Protein AF-A0AAV7RMM7-F1 (afdb_monomer_lite)

Radius of gyration: 52.39 Å; chains: 1; bounding box: 106×49×120 Å

Organism: Pleurodeles waltl (NCBI:txid8319)

Structure (mmCIF, N/CA/C/O backbone):
data_AF-A0AAV7RMM7-F1
#
_entry.id   AF-A0AAV7RMM7-F1
#
loop_
_atom_site.group_PDB
_atom_site.id
_atom_site.type_symbol
_atom_site.label_atom_id
_atom_site.label_alt_id
_atom_site.label_comp_id
_atom_site.label_asym_id
_atom_site.label_entity_id
_atom_site.label_seq_id
_atom_site.pdbx_PDB_ins_code
_atom_site.Cartn_x
_atom_site.Cartn_y
_atom_site.Cartn_z
_atom_site.occupancy
_atom_site.B_iso_or_equiv
_atom_site.auth_seq_id
_atom_site.auth_comp_id
_atom_site.auth_asym_id
_atom_site.auth_atom_id
_atom_site.pdbx_PDB_model_num
ATOM 1 N N . MET A 1 1 ? -4.931 28.762 -15.228 1.00 42.22 1 MET A N 1
ATOM 2 C CA . MET A 1 1 ? -5.332 27.392 -14.828 1.00 42.22 1 MET A CA 1
ATOM 3 C C . MET A 1 1 ? -5.046 27.273 -13.334 1.00 42.22 1 MET A C 1
ATOM 5 O O . MET A 1 1 ? -3.896 27.420 -12.964 1.00 42.22 1 MET A O 1
ATOM 9 N N . ARG A 1 2 ? -6.045 27.478 -12.458 1.00 39.69 2 ARG A N 1
ATOM 10 C CA . ARG A 1 2 ? -6.758 26.432 -11.673 1.00 39.69 2 ARG A CA 1
ATOM 11 C C . ARG A 1 2 ? -5.799 25.330 -11.163 1.00 39.69 2 ARG A C 1
ATOM 13 O O . ARG A 1 2 ? -5.185 24.687 -11.995 1.00 39.69 2 ARG A O 1
ATOM 20 N N . GLY A 1 3 ? -5.653 25.044 -9.870 1.00 35.84 3 GLY A N 1
ATOM 21 C CA . GLY A 1 3 ? -6.418 25.498 -8.715 1.00 35.84 3 GLY A CA 1
ATOM 22 C C . GLY A 1 3 ? -5.772 25.111 -7.379 1.00 35.84 3 GLY A C 1
ATOM 23 O O . GLY A 1 3 ? -4.940 24.213 -7.293 1.00 35.84 3 GLY A O 1
ATOM 24 N N . SER A 1 4 ? -6.194 25.861 -6.365 1.00 46.25 4 SER A N 1
ATOM 25 C CA . SER A 1 4 ? -6.005 25.657 -4.931 1.00 46.25 4 SER A CA 1
ATOM 26 C C . SER A 1 4 ? -6.858 24.480 -4.441 1.00 46.25 4 SER A C 1
ATOM 28 O O . SER A 1 4 ? -8.018 24.373 -4.838 1.00 46.25 4 SER A O 1
ATOM 30 N N . LEU A 1 5 ? -6.311 23.632 -3.566 1.00 45.91 5 LEU A N 1
ATOM 31 C CA . LEU A 1 5 ? -7.057 22.625 -2.806 1.00 45.91 5 LEU A CA 1
ATOM 32 C C . LEU A 1 5 ? -6.640 22.712 -1.335 1.00 45.91 5 LEU A C 1
ATOM 34 O O . LEU A 1 5 ? -5.763 21.998 -0.857 1.00 45.91 5 LEU A O 1
ATOM 38 N N . ALA A 1 6 ? -7.288 23.629 -0.619 1.00 47.38 6 ALA A N 1
ATOM 39 C CA . ALA A 1 6 ? -7.386 23.577 0.830 1.00 47.38 6 ALA A CA 1
ATOM 40 C C . ALA A 1 6 ? -8.339 22.428 1.198 1.00 47.38 6 ALA A C 1
ATOM 42 O O . ALA A 1 6 ? -9.543 22.504 0.952 1.00 47.38 6 ALA A O 1
ATOM 43 N N . VAL A 1 7 ? -7.802 21.343 1.757 1.00 49.59 7 VAL A N 1
ATOM 44 C CA . VAL A 1 7 ? -8.599 20.219 2.266 1.00 49.59 7 VAL A CA 1
ATOM 45 C C . VAL A 1 7 ? -9.139 20.606 3.642 1.00 49.59 7 VAL A C 1
ATOM 47 O O . VAL A 1 7 ? -8.479 20.454 4.669 1.00 49.59 7 VAL A O 1
ATOM 50 N N . GLY A 1 8 ? -10.345 21.174 3.647 1.00 42.41 8 GLY A N 1
ATOM 51 C CA . GLY A 1 8 ? -11.130 21.411 4.851 1.00 42.41 8 GLY A CA 1
ATOM 52 C C . GLY A 1 8 ? -11.634 20.087 5.423 1.00 42.41 8 GLY A C 1
ATOM 53 O O . GLY A 1 8 ? -12.388 19.369 4.772 1.00 42.41 8 GLY A O 1
ATOM 54 N N . ARG A 1 9 ? -11.226 19.768 6.655 1.00 47.41 9 ARG A N 1
ATOM 55 C CA . ARG A 1 9 ? -11.824 18.693 7.453 1.00 47.41 9 ARG A CA 1
ATOM 56 C C . ARG A 1 9 ? -13.233 19.124 7.855 1.00 47.41 9 ARG A C 1
ATOM 58 O O . ARG A 1 9 ? -13.393 19.965 8.736 1.00 47.41 9 ARG A O 1
ATOM 65 N N . THR A 1 10 ? -14.242 18.581 7.188 1.00 54.72 10 THR A N 1
ATOM 66 C CA . THR A 1 10 ? -15.641 18.744 7.582 1.00 54.72 10 THR A CA 1
ATOM 67 C C . THR A 1 10 ? -15.999 17.622 8.552 1.00 54.72 10 THR A C 1
ATOM 69 O O . THR A 1 10 ? -15.861 16.439 8.251 1.00 54.72 10 THR A O 1
ATOM 72 N N . TRP A 1 11 ? -16.392 17.997 9.767 1.00 51.06 11 TRP A N 1
ATOM 73 C CA . TRP A 1 11 ? -16.990 17.078 10.731 1.00 51.06 11 TRP A CA 1
ATOM 74 C C . TRP A 1 11 ? -18.399 16.695 10.252 1.00 51.06 11 TRP A C 1
ATOM 76 O O . TRP A 1 11 ? -19.099 17.570 9.733 1.00 51.06 11 TRP A O 1
ATOM 86 N N . PRO A 1 12 ? -18.858 15.442 10.428 1.00 49.81 12 PRO A N 1
ATOM 87 C CA . PRO A 1 12 ? -20.234 15.090 10.107 1.00 49.81 12 PRO A CA 1
ATOM 88 C C . PRO A 1 12 ? -21.193 15.867 11.017 1.00 49.81 12 PRO A C 1
ATOM 90 O O . PRO A 1 12 ? -21.102 15.824 12.245 1.00 49.81 12 PRO A O 1
ATOM 93 N N . SER A 1 13 ? -22.098 16.618 10.390 1.00 53.53 13 SER A N 1
ATOM 94 C CA . SER A 1 13 ? -23.126 17.408 11.058 1.00 53.53 13 SER A CA 1
ATOM 95 C C . SER A 1 13 ? -24.046 16.518 11.899 1.00 53.53 13 SER A C 1
ATOM 97 O O . SER A 1 13 ? -24.597 15.527 11.425 1.00 53.53 13 SER A O 1
ATOM 99 N N . ARG A 1 14 ? -24.212 16.907 13.164 1.00 49.41 14 ARG A N 1
ATOM 100 C CA . ARG A 1 14 ? -25.123 16.318 14.152 1.00 49.41 14 ARG A CA 1
ATOM 101 C C . ARG A 1 14 ? -26.569 16.314 13.613 1.00 49.41 14 ARG A C 1
ATOM 103 O O . ARG A 1 14 ? -27.014 17.360 13.139 1.00 49.41 14 ARG A O 1
ATOM 110 N N . PRO A 1 15 ? -27.328 15.204 13.694 1.00 43.47 15 PRO A N 1
ATOM 111 C CA . PRO A 1 15 ? -28.732 15.207 13.292 1.00 43.47 15 PRO A CA 1
ATOM 112 C C . PRO A 1 15 ? -29.553 16.144 14.194 1.00 43.47 15 PRO A C 1
ATOM 114 O O . PRO A 1 15 ? -29.527 16.052 15.423 1.00 43.47 15 PRO A O 1
ATOM 117 N N . ALA A 1 16 ? -30.277 17.064 13.557 1.00 49.59 16 ALA A N 1
ATOM 118 C CA . ALA A 1 16 ? -31.011 18.180 14.152 1.00 49.59 16 ALA A CA 1
ATOM 119 C C . ALA A 1 16 ? -32.366 17.787 14.785 1.00 49.59 16 ALA A C 1
ATOM 121 O O . ALA A 1 16 ? -33.366 18.463 14.564 1.00 49.59 16 ALA A O 1
ATOM 122 N N . GLN A 1 17 ? -32.435 16.692 15.551 1.00 51.50 17 GLN A N 1
ATOM 123 C CA . GLN A 1 17 ? -33.710 16.215 16.126 1.00 51.50 17 GLN A CA 1
ATOM 124 C C . GLN A 1 17 ? -33.717 15.974 17.642 1.00 51.50 17 GLN A C 1
ATOM 126 O O . GLN A 1 17 ? -34.700 15.474 18.177 1.00 51.50 17 GLN A O 1
ATOM 131 N N . ALA A 1 18 ? -32.686 16.393 18.376 1.00 50.38 18 ALA A N 1
ATOM 132 C CA . ALA A 1 18 ? -32.632 16.216 19.831 1.00 50.38 18 ALA A CA 1
ATOM 133 C C . ALA A 1 18 ? -32.701 17.547 20.598 1.00 50.38 18 ALA A C 1
ATOM 135 O O . ALA A 1 18 ? -31.857 17.796 21.455 1.00 50.38 18 ALA A O 1
ATOM 136 N N . GLN A 1 19 ? -33.650 18.433 20.265 1.00 53.31 19 GLN A N 1
ATOM 137 C CA . GLN A 1 19 ? -33.835 19.688 21.012 1.00 53.31 19 GLN A CA 1
ATOM 138 C C . GLN A 1 19 ? -35.188 20.371 20.757 1.00 53.31 19 GLN A C 1
ATOM 140 O O . GLN A 1 19 ? -35.242 21.499 20.287 1.00 53.31 19 GLN A O 1
ATOM 145 N N . THR A 1 20 ? -36.311 19.714 21.071 1.00 50.66 20 THR A N 1
ATOM 146 C CA . THR A 1 20 ? -37.595 20.431 21.244 1.00 50.66 20 THR A CA 1
ATOM 147 C C . THR A 1 20 ? -38.582 19.647 22.116 1.00 50.66 20 THR A C 1
ATOM 149 O O . THR A 1 20 ? -39.574 19.147 21.612 1.00 50.66 20 THR A O 1
ATOM 152 N N . LYS A 1 21 ? -38.317 19.512 23.422 1.00 50.78 21 LYS A N 1
ATOM 153 C CA . LYS A 1 21 ? -39.345 19.304 24.472 1.00 50.78 21 LYS A CA 1
ATOM 154 C C . LYS A 1 21 ? -38.787 19.731 25.836 1.00 50.78 21 LYS A C 1
ATOM 156 O O . LYS A 1 21 ? -38.640 18.922 26.741 1.00 50.78 21 LYS A O 1
ATOM 161 N N . MET A 1 22 ? -38.424 21.000 25.967 1.00 44.81 22 MET A N 1
ATOM 162 C CA . MET A 1 22 ? -38.215 21.648 27.266 1.00 44.81 22 MET A CA 1
ATOM 163 C C . MET A 1 22 ? -38.533 23.133 27.112 1.00 44.81 22 MET A C 1
ATOM 165 O O . MET A 1 22 ? -37.650 23.966 27.153 1.00 44.81 22 MET A O 1
ATOM 169 N N . ASP A 1 23 ? -39.802 23.439 26.854 1.00 46.88 23 ASP A N 1
ATOM 170 C CA . ASP A 1 23 ? -40.353 24.793 26.951 1.00 46.88 23 ASP A CA 1
ATOM 171 C C . ASP A 1 23 ? -41.850 24.660 27.223 1.00 46.88 23 ASP A C 1
ATOM 173 O O . ASP A 1 23 ? -42.683 24.791 26.331 1.00 46.88 23 ASP A O 1
ATOM 177 N N . GLN A 1 24 ? -42.191 24.276 28.453 1.00 45.88 24 GLN A N 1
ATOM 178 C CA . GLN A 1 24 ? -43.523 24.491 29.021 1.00 45.88 24 GLN A CA 1
ATOM 179 C C . GLN A 1 24 ? -43.483 24.220 30.526 1.00 45.88 24 GLN A C 1
ATOM 181 O O . GLN A 1 24 ? -43.960 23.207 31.019 1.00 45.88 24 GLN A O 1
ATOM 186 N N . TYR A 1 25 ? -42.883 25.148 31.265 1.00 43.47 25 TYR A N 1
ATOM 187 C CA . TYR A 1 25 ? -43.254 25.389 32.658 1.00 43.47 25 TYR A CA 1
ATOM 188 C C . TYR A 1 25 ? -43.264 26.902 32.880 1.00 43.47 25 TYR A C 1
ATOM 190 O O . TYR A 1 25 ? -42.343 27.497 33.431 1.00 43.47 25 TYR A O 1
ATOM 198 N N . THR A 1 26 ? -44.314 27.546 32.373 1.00 45.00 26 THR A N 1
ATOM 199 C CA . THR A 1 26 ? -44.665 28.911 32.762 1.00 45.00 26 THR A CA 1
ATOM 200 C C . THR A 1 26 ? -45.332 28.831 34.128 1.00 45.00 26 THR A C 1
ATOM 202 O O . THR A 1 26 ? -46.419 28.274 34.263 1.00 45.00 26 THR A O 1
ATOM 205 N N . ILE A 1 27 ? -44.663 29.361 35.147 1.00 50.50 27 ILE A N 1
ATOM 206 C CA . ILE A 1 27 ? -45.244 29.568 36.474 1.00 50.50 27 ILE A CA 1
ATOM 207 C C . ILE A 1 27 ? -46.286 30.691 36.335 1.00 50.50 27 ILE A C 1
ATOM 209 O O . ILE A 1 27 ? -45.911 31.785 35.907 1.00 50.50 27 ILE A O 1
ATOM 213 N N . PRO A 1 28 ? -47.573 30.485 36.669 1.00 45.50 28 PRO A N 1
ATOM 214 C CA . PRO A 1 28 ? -48.520 31.586 36.731 1.00 45.50 28 PRO A CA 1
ATOM 215 C C . PRO A 1 28 ? -48.262 32.381 38.013 1.00 45.50 28 PRO A C 1
ATOM 217 O O . PRO A 1 28 ? -48.433 31.871 39.120 1.00 45.50 28 PRO A O 1
ATOM 220 N N . THR A 1 29 ? -47.851 33.636 37.861 1.00 52.66 29 THR A N 1
ATOM 221 C CA . THR A 1 29 ? -47.821 34.630 38.938 1.00 52.66 29 THR A CA 1
ATOM 222 C C . THR A 1 29 ? -49.262 34.974 39.328 1.00 52.66 29 THR A C 1
ATOM 224 O O . THR A 1 29 ? -50.008 35.435 38.461 1.00 52.66 29 THR A O 1
ATOM 227 N N . PRO A 1 30 ? -49.700 34.794 40.586 1.00 46.56 30 PRO A N 1
ATOM 228 C CA . PRO A 1 30 ? -51.003 35.293 40.991 1.00 46.56 30 PRO A CA 1
ATOM 229 C C . PRO A 1 30 ? -50.906 36.804 41.230 1.00 46.56 30 PRO A C 1
ATOM 231 O O . PRO A 1 30 ? -50.102 37.274 42.036 1.00 46.56 30 PRO A O 1
ATOM 234 N N . ALA A 1 31 ? -51.722 37.560 40.497 1.00 43.72 31 ALA A N 1
ATOM 235 C CA . ALA A 1 31 ? -51.963 38.973 40.746 1.00 43.72 31 ALA A CA 1
ATOM 236 C C . ALA A 1 31 ? -52.563 39.150 42.150 1.00 43.72 31 ALA A C 1
ATOM 238 O O . ALA A 1 31 ? -53.534 38.485 42.513 1.00 43.72 31 ALA A O 1
ATOM 239 N N . ALA A 1 32 ? -51.964 40.035 42.943 1.00 47.25 32 ALA A N 1
ATOM 240 C CA . ALA A 1 32 ? -52.519 40.467 44.212 1.00 47.25 32 ALA A CA 1
ATOM 241 C C . ALA A 1 32 ? -53.599 41.525 43.948 1.00 47.25 32 ALA A C 1
ATOM 243 O O . ALA A 1 32 ? -53.268 42.692 43.765 1.00 47.25 32 ALA A O 1
ATOM 244 N N . ASP A 1 33 ? -54.866 41.108 43.956 1.00 36.88 33 ASP A N 1
ATOM 245 C CA . ASP A 1 33 ? -56.010 42.005 44.127 1.00 36.88 33 ASP A CA 1
ATOM 246 C C . ASP A 1 33 ? -56.591 41.803 45.529 1.00 36.88 33 ASP A C 1
ATOM 248 O O . ASP A 1 33 ? -57.170 40.772 45.874 1.00 36.88 33 ASP A O 1
ATOM 252 N N . TYR A 1 34 ? -56.402 42.814 46.365 1.00 47.09 34 TYR A N 1
ATOM 253 C CA . TYR A 1 34 ? -57.004 42.945 47.684 1.00 47.09 34 TYR A CA 1
ATOM 254 C C . TYR A 1 34 ? -58.426 43.476 47.505 1.00 47.09 34 TYR A C 1
ATOM 256 O O . TYR A 1 34 ? -58.627 44.659 47.242 1.00 47.09 34 TYR A O 1
ATOM 264 N N . THR A 1 35 ? -59.426 42.616 47.694 1.00 42.53 35 THR A N 1
ATOM 265 C CA . THR A 1 35 ? -60.802 43.052 47.960 1.00 42.53 35 THR A CA 1
ATOM 266 C C . THR A 1 35 ? -61.346 42.323 49.183 1.00 42.53 35 THR A C 1
ATOM 268 O O . THR A 1 35 ? -61.416 41.099 49.251 1.00 42.53 35 THR A O 1
ATOM 271 N N . ALA A 1 36 ? -61.673 43.116 50.201 1.00 45.28 36 ALA A N 1
ATOM 272 C CA . ALA A 1 36 ? -62.360 42.689 51.407 1.00 45.28 36 ALA A CA 1
ATOM 273 C C . ALA A 1 36 ? -63.830 42.370 51.088 1.00 45.28 36 ALA A C 1
ATOM 275 O O . ALA A 1 36 ? -64.481 43.143 50.387 1.00 45.28 36 ALA A O 1
ATOM 276 N N . GLY A 1 37 ? -64.378 41.285 51.644 1.00 37.66 37 GLY A N 1
ATOM 277 C CA . GLY A 1 37 ? -65.805 41.003 51.491 1.00 37.66 37 GLY A CA 1
ATOM 278 C C . GLY A 1 37 ? -66.304 39.690 52.093 1.00 37.66 37 GLY A C 1
ATOM 279 O O . GLY A 1 37 ? -66.201 38.649 51.467 1.00 37.66 37 GLY A O 1
ATOM 280 N N . ALA A 1 38 ? -66.935 39.825 53.262 1.00 39.50 38 ALA A N 1
ATOM 281 C CA . ALA A 1 38 ? -68.098 39.083 53.767 1.00 39.50 38 ALA A CA 1
ATOM 282 C C . ALA A 1 38 ? -68.022 37.568 54.072 1.00 39.50 38 ALA A C 1
ATOM 284 O O . ALA A 1 38 ? -67.674 36.715 53.266 1.00 39.50 38 ALA A O 1
ATOM 285 N N . ALA A 1 39 ? -68.477 37.269 55.292 1.00 47.72 39 ALA A N 1
ATOM 286 C CA . ALA A 1 39 ? -68.689 35.961 55.884 1.00 47.72 39 ALA A CA 1
ATOM 287 C C . ALA A 1 39 ? -69.640 35.056 55.079 1.00 47.72 39 ALA A C 1
ATOM 289 O O . ALA A 1 39 ? -70.714 35.478 54.654 1.00 47.72 39 ALA A O 1
ATOM 290 N N . GLY A 1 40 ? -69.277 33.777 54.989 1.00 38.66 40 GLY A N 1
ATOM 291 C CA . GLY A 1 40 ? -70.127 32.698 54.501 1.00 38.66 40 GLY A CA 1
ATOM 292 C C . GLY A 1 40 ? -69.566 31.355 54.955 1.00 38.66 40 GLY A C 1
ATOM 293 O O . GLY A 1 40 ? -68.590 30.857 54.403 1.00 38.66 40 GLY A O 1
ATOM 294 N N . SER A 1 41 ? -70.154 30.792 56.004 1.00 51.25 41 SER A N 1
ATOM 295 C CA . SER A 1 41 ? -69.808 29.488 56.566 1.00 51.25 41 SER A CA 1
ATOM 296 C C . SER A 1 41 ? -70.125 28.382 55.556 1.00 51.25 41 SER A C 1
ATOM 298 O O . SER A 1 41 ? -71.292 28.106 55.285 1.00 51.25 41 SER A O 1
ATOM 300 N N . SER A 1 42 ? -69.099 27.724 55.015 1.00 58.28 42 SER A N 1
ATOM 301 C CA . SER A 1 42 ? -69.245 26.460 54.288 1.00 58.28 42 SER A CA 1
ATOM 302 C C . SER A 1 42 ? -68.150 25.479 54.719 1.00 58.28 42 SER A C 1
ATOM 304 O O . SER A 1 42 ? -67.031 25.918 55.002 1.00 58.28 42 SER A O 1
ATOM 306 N N . PRO A 1 43 ? -68.437 24.169 54.831 1.00 48.16 43 PRO A N 1
ATOM 307 C CA . PRO A 1 43 ? -67.508 23.213 55.420 1.00 48.16 43 PRO A CA 1
ATOM 308 C C . PRO A 1 43 ? -66.308 23.002 54.497 1.00 48.16 43 PRO A C 1
ATOM 310 O O . PRO A 1 43 ? -66.449 22.597 53.345 1.00 48.16 43 PRO A O 1
ATOM 313 N N . ARG A 1 44 ? -65.111 23.265 55.023 1.00 48.31 44 ARG A N 1
ATOM 314 C CA . ARG A 1 44 ? -63.831 22.954 54.383 1.00 48.31 44 ARG A CA 1
ATOM 315 C C . ARG A 1 44 ? -63.756 21.437 54.127 1.00 48.31 44 ARG A C 1
ATOM 317 O O . ARG A 1 44 ? -63.845 20.692 55.103 1.00 48.31 44 ARG A O 1
ATOM 324 N N . PRO A 1 45 ? -63.563 20.950 52.885 1.00 52.31 45 PRO A N 1
ATOM 325 C CA . PRO A 1 45 ? -63.237 19.546 52.675 1.00 52.31 45 PRO A CA 1
ATOM 326 C C . PRO A 1 45 ? -61.892 19.273 53.356 1.00 52.31 45 PRO A C 1
ATOM 328 O O . PRO A 1 45 ? -60.896 19.952 53.092 1.00 52.31 45 PRO A O 1
ATOM 331 N N . SER A 1 46 ? -61.878 18.328 54.293 1.00 58.31 46 SER A N 1
ATOM 332 C CA . SER A 1 46 ? -60.659 17.837 54.926 1.00 58.31 46 SER A CA 1
ATOM 333 C C . SER A 1 46 ? -59.760 17.256 53.840 1.00 58.31 46 SER A C 1
ATOM 335 O O . SER A 1 46 ? -60.076 16.216 53.262 1.00 58.31 46 SER A O 1
ATOM 337 N N . VAL A 1 47 ? -58.664 17.951 53.542 1.00 63.59 47 VAL A N 1
ATOM 338 C CA . VAL A 1 47 ? -57.559 17.399 52.759 1.00 63.59 47 VAL A CA 1
ATOM 339 C C . VAL A 1 47 ? -57.098 16.145 53.508 1.00 63.59 47 VAL A C 1
ATOM 341 O O . VAL A 1 47 ? -56.767 16.275 54.688 1.00 63.59 47 VAL A O 1
ATOM 344 N N . PRO A 1 48 ? -57.145 14.947 52.902 1.00 63.84 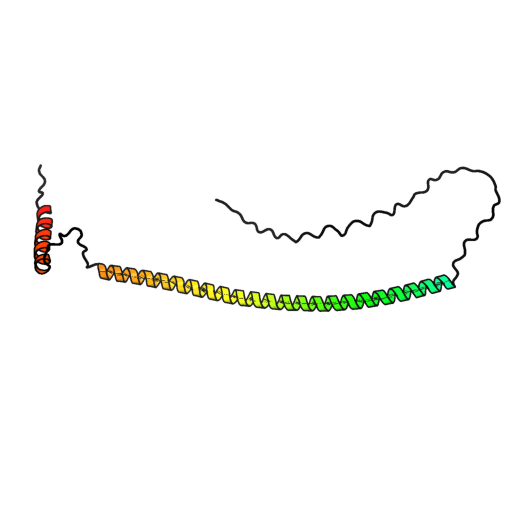48 PRO A N 1
ATOM 345 C CA . PRO A 1 48 ? -56.668 13.745 53.566 1.00 63.84 48 PRO A CA 1
ATOM 346 C C . PRO A 1 48 ? -55.181 13.941 53.863 1.00 63.84 48 PRO A C 1
ATOM 348 O O . PRO A 1 48 ? -54.389 14.162 52.944 1.00 63.84 48 PRO A O 1
ATOM 351 N N . GLU A 1 49 ? -54.811 13.930 55.145 1.00 64.12 49 GLU A N 1
ATOM 352 C CA . GLU A 1 49 ? -53.404 13.853 55.527 1.00 64.12 49 GLU A CA 1
ATOM 353 C C . GLU A 1 49 ? -52.807 12.614 54.855 1.00 64.12 49 GLU A C 1
ATOM 355 O O . GLU A 1 49 ? -53.469 11.571 54.811 1.00 64.12 49 GLU A O 1
ATOM 360 N N . PRO A 1 50 ? -51.604 12.717 54.267 1.00 67.44 50 PRO A N 1
ATOM 361 C CA . PRO A 1 50 ? -50.991 11.571 53.632 1.00 67.44 50 PRO A CA 1
ATOM 362 C C . PRO A 1 50 ? -50.772 10.510 54.707 1.00 67.44 50 PRO A C 1
ATOM 364 O O . PRO A 1 50 ? -49.970 10.687 55.623 1.00 67.44 50 PRO A O 1
ATOM 367 N N . ASP A 1 51 ? -51.536 9.427 54.601 1.00 83.38 51 ASP A N 1
ATOM 368 C CA . ASP A 1 51 ? -51.416 8.280 55.482 1.00 83.38 51 ASP A CA 1
ATOM 369 C C . ASP A 1 51 ? -49.953 7.812 55.462 1.00 83.38 51 ASP A C 1
ATOM 371 O O . ASP A 1 51 ? -49.369 7.594 54.395 1.00 83.38 51 ASP A O 1
ATOM 375 N N . LEU A 1 52 ? -49.334 7.700 56.639 1.00 91.06 52 LEU A N 1
ATOM 376 C CA . LEU A 1 52 ? -47.926 7.322 56.798 1.00 91.06 52 LEU A CA 1
ATOM 377 C C . LEU A 1 52 ? -47.620 6.006 56.064 1.00 91.06 52 LEU A C 1
ATOM 379 O O . LEU A 1 52 ? -46.525 5.827 55.527 1.00 91.06 52 LEU A O 1
ATOM 383 N N . SER A 1 53 ? -48.614 5.116 55.988 1.00 88.94 53 SER A N 1
ATOM 384 C CA . SER A 1 53 ? -48.539 3.863 55.237 1.00 88.94 53 SER A CA 1
ATOM 385 C C . SER A 1 53 ? -48.300 4.089 53.735 1.00 88.94 53 SER A C 1
ATOM 387 O O . SER A 1 53 ? -47.468 3.413 53.126 1.00 88.94 53 SER A O 1
ATOM 389 N N . ALA A 1 54 ? -48.960 5.090 53.145 1.00 92.81 54 ALA A N 1
ATOM 390 C CA . ALA A 1 54 ? -48.845 5.437 51.735 1.00 92.81 54 ALA A CA 1
ATOM 391 C C . ALA A 1 54 ? -47.483 6.066 51.418 1.00 92.81 54 ALA A C 1
ATOM 393 O O . ALA A 1 54 ? -46.900 5.770 50.375 1.00 92.81 54 ALA A O 1
ATOM 394 N N . ILE A 1 55 ? -46.941 6.877 52.335 1.00 93.38 55 ILE A N 1
ATOM 395 C CA . ILE A 1 55 ? -45.594 7.454 52.202 1.00 93.38 55 ILE A CA 1
ATOM 396 C C . ILE A 1 55 ? -44.532 6.349 52.243 1.00 93.38 55 ILE A C 1
ATOM 398 O O . ILE A 1 55 ? -43.661 6.306 51.377 1.00 93.38 55 ILE A O 1
ATOM 402 N N . LEU A 1 56 ? -44.607 5.432 53.213 1.00 94.31 56 LEU A N 1
ATOM 403 C CA . LEU A 1 56 ? -43.654 4.322 53.327 1.00 94.31 56 LEU A CA 1
ATOM 404 C C . LEU A 1 56 ? -43.700 3.400 52.105 1.00 94.31 56 LEU A C 1
ATOM 406 O O . LEU A 1 56 ? -42.649 2.979 51.619 1.00 94.31 56 LEU A O 1
ATOM 410 N N . LYS A 1 57 ? -44.899 3.143 51.572 1.00 95.06 57 LYS A N 1
ATOM 411 C CA . LYS A 1 57 ? -45.067 2.398 50.324 1.00 95.06 57 LYS A CA 1
ATOM 412 C C . LYS A 1 57 ? -44.415 3.122 49.145 1.00 95.06 57 LYS A C 1
ATOM 414 O O . LYS A 1 57 ? -43.625 2.517 48.435 1.00 95.06 57 LYS A O 1
ATOM 419 N N . ALA A 1 58 ? -44.667 4.420 48.977 1.00 95.38 58 ALA A N 1
ATOM 420 C CA . ALA A 1 58 ? -44.051 5.198 47.904 1.00 95.38 58 ALA A CA 1
ATOM 421 C C . ALA A 1 58 ? -42.514 5.226 48.006 1.00 95.38 58 ALA A C 1
ATOM 423 O O . ALA A 1 58 ? -41.828 5.158 46.987 1.00 95.38 58 ALA A O 1
ATOM 424 N N . ILE A 1 59 ? -41.960 5.280 49.225 1.00 95.69 59 ILE A N 1
ATOM 425 C CA . ILE A 1 59 ? -40.511 5.181 49.453 1.00 95.69 59 ILE A CA 1
ATOM 426 C C . ILE A 1 59 ? -39.997 3.811 49.005 1.00 95.69 59 ILE A C 1
ATOM 428 O O . ILE A 1 59 ? -39.003 3.755 48.283 1.00 95.69 59 ILE A O 1
ATOM 432 N N . HIS A 1 60 ? -40.673 2.725 49.382 1.00 96.75 60 HIS A N 1
ATOM 433 C CA . HIS A 1 60 ? -40.306 1.372 48.967 1.00 96.75 60 HIS A CA 1
ATOM 434 C C . HIS A 1 60 ? -40.353 1.201 47.443 1.00 96.75 60 HIS A C 1
ATOM 436 O O . HIS A 1 60 ? -39.360 0.796 46.847 1.00 96.75 60 HIS A O 1
ATOM 442 N N . ASP A 1 61 ? -41.454 1.608 46.811 1.00 96.62 61 ASP A N 1
ATOM 443 C CA . ASP A 1 61 ? -41.635 1.534 45.359 1.00 96.62 61 ASP A CA 1
ATOM 444 C C . ASP A 1 61 ? -40.557 2.362 44.631 1.00 96.62 61 ASP A C 1
ATOM 446 O O . ASP A 1 61 ? -39.974 1.925 43.637 1.00 96.62 61 ASP A O 1
ATOM 450 N N . SER A 1 62 ? -40.226 3.553 45.151 1.00 96.69 62 SER A N 1
ATOM 451 C CA . SER A 1 62 ? -39.155 4.386 44.592 1.00 96.69 62 SER A CA 1
ATOM 452 C C . SER A 1 62 ? -37.769 3.763 44.768 1.00 96.69 62 SER A C 1
ATOM 454 O O . SER A 1 62 ? -36.935 3.871 43.869 1.00 96.69 62 SER A O 1
ATOM 456 N N . ARG A 1 63 ? -37.522 3.083 45.894 1.00 97.31 63 ARG A N 1
ATOM 457 C CA . ARG A 1 63 ? -36.273 2.370 46.156 1.00 97.31 63 ARG A CA 1
ATOM 458 C C . ARG A 1 63 ? -36.098 1.214 45.177 1.00 97.31 63 ARG A C 1
ATOM 460 O O . ARG A 1 63 ? -35.043 1.132 44.557 1.00 97.31 63 ARG A O 1
ATOM 467 N N . GLU A 1 64 ? -37.119 0.377 45.000 1.00 97.50 64 GLU A N 1
ATOM 468 C CA . GLU A 1 64 ? -37.083 -0.727 44.030 1.00 97.50 64 GLU A CA 1
ATOM 469 C C . GLU A 1 64 ? -36.868 -0.209 42.602 1.00 97.50 64 GLU A C 1
ATOM 471 O O . GLU A 1 64 ? -36.033 -0.734 41.864 1.00 97.50 64 GLU A O 1
ATOM 476 N N . ALA A 1 65 ? -37.550 0.876 42.219 1.00 97.25 65 ALA A N 1
ATOM 477 C CA . ALA A 1 65 ? -37.368 1.493 40.907 1.00 97.25 65 ALA A CA 1
ATOM 478 C C . ALA A 1 65 ? -35.941 2.035 40.697 1.00 97.25 65 ALA A C 1
ATOM 480 O O . ALA A 1 65 ? -35.404 1.960 39.590 1.00 97.25 65 ALA A O 1
ATOM 481 N N . VAL A 1 66 ? -35.311 2.587 41.741 1.00 97.19 66 VAL A N 1
ATOM 482 C CA . VAL A 1 66 ? -33.913 3.040 41.683 1.00 97.19 66 VAL A CA 1
ATOM 483 C C . VAL A 1 66 ? -32.953 1.856 41.592 1.00 97.19 66 VAL A C 1
ATOM 485 O O . VAL A 1 66 ? -32.046 1.905 40.764 1.00 97.19 66 VAL A O 1
ATOM 488 N N . GLU A 1 67 ? -33.152 0.801 42.387 1.00 97.56 67 GLU A N 1
ATOM 489 C CA . GLU A 1 67 ? -32.332 -0.418 42.339 1.00 97.56 67 GLU A CA 1
ATOM 490 C C . GLU A 1 67 ? -32.372 -1.039 40.930 1.00 97.56 67 GLU A C 1
ATOM 492 O O . GLU A 1 67 ? -31.320 -1.237 40.322 1.00 97.56 67 GLU A O 1
ATOM 497 N N . HIS A 1 68 ? -33.563 -1.179 40.335 1.00 97.75 68 HIS A N 1
ATOM 498 C CA . HIS A 1 68 ? -33.716 -1.688 38.968 1.00 97.75 68 HIS A CA 1
ATOM 499 C C . HIS A 1 68 ? -32.987 -0.828 37.923 1.00 97.75 68 HIS A C 1
ATOM 501 O O . HIS A 1 68 ? -32.287 -1.349 37.056 1.00 97.75 68 HIS A O 1
ATOM 507 N N . LYS A 1 69 ? -33.118 0.505 37.992 1.00 97.81 69 LYS A N 1
ATOM 508 C CA . LYS A 1 69 ? -32.435 1.408 37.047 1.00 97.81 69 LYS A CA 1
ATOM 509 C C . LYS A 1 69 ? -30.918 1.376 37.216 1.00 97.81 69 LYS A C 1
ATOM 511 O O . LYS A 1 69 ? -30.196 1.538 36.238 1.00 97.81 69 LYS A O 1
ATOM 516 N N . VAL A 1 70 ? -30.417 1.186 38.437 1.00 97.88 70 VAL A N 1
ATOM 517 C CA . VAL A 1 70 ? -28.978 1.022 38.680 1.00 97.88 70 VAL A CA 1
ATOM 518 C C . VAL A 1 70 ? -28.475 -0.278 38.057 1.00 97.88 70 VAL A C 1
ATOM 520 O O . VAL A 1 70 ? -27.405 -0.268 37.448 1.00 97.88 70 VAL A O 1
ATOM 523 N N . ASP A 1 71 ? -29.231 -1.369 38.159 1.00 97.75 71 ASP A N 1
ATOM 524 C CA . ASP A 1 71 ? -28.865 -2.644 37.539 1.00 97.75 71 ASP A CA 1
ATOM 525 C C . ASP A 1 71 ? -28.886 -2.568 36.008 1.00 97.75 71 ASP A C 1
ATOM 527 O O . ASP A 1 71 ? -27.939 -3.010 35.355 1.00 97.75 71 ASP A O 1
ATOM 531 N N . GLU A 1 72 ? -29.895 -1.917 35.429 1.00 97.69 72 GLU A N 1
ATOM 532 C CA . GLU A 1 72 ? -29.972 -1.662 33.987 1.00 97.69 72 GLU A CA 1
ATOM 533 C C . GLU A 1 72 ? -28.767 -0.842 33.497 1.00 97.69 72 GLU A C 1
ATOM 535 O O . GLU A 1 72 ? -28.072 -1.250 32.564 1.00 97.69 72 GLU A O 1
ATOM 540 N N . LEU A 1 73 ? -28.419 0.243 34.199 1.00 98.00 73 LEU A N 1
ATOM 541 C CA . LEU A 1 73 ? -27.235 1.049 33.885 1.00 98.00 73 LEU A CA 1
ATOM 542 C C . LEU A 1 73 ? -25.926 0.256 34.009 1.00 98.00 73 LEU A C 1
ATOM 544 O O . LEU A 1 73 ? -24.996 0.486 33.237 1.00 98.00 73 LEU A O 1
ATOM 548 N N . ARG A 1 74 ? -25.820 -0.679 34.963 1.00 97.69 74 ARG A N 1
ATOM 549 C CA . ARG A 1 74 ? -24.642 -1.557 35.083 1.00 97.69 74 ARG A CA 1
ATOM 550 C C . ARG A 1 74 ? -24.507 -2.471 33.870 1.00 97.69 74 ARG A C 1
ATOM 552 O O . ARG A 1 74 ? -23.392 -2.652 33.376 1.00 97.69 74 ARG A O 1
ATOM 559 N N . ILE A 1 75 ? -25.620 -3.021 33.388 1.00 97.88 75 ILE A N 1
ATOM 560 C CA . ILE A 1 75 ? -25.651 -3.872 32.194 1.00 97.88 75 ILE A CA 1
ATOM 561 C C . ILE A 1 75 ? -25.259 -3.056 30.959 1.00 97.88 75 ILE A C 1
ATOM 563 O O . ILE A 1 75 ? -24.359 -3.461 30.220 1.00 97.88 75 ILE A O 1
ATOM 567 N N . GLU A 1 76 ? -25.862 -1.881 30.762 1.00 97.94 76 GLU A N 1
ATOM 568 C CA . GLU A 1 76 ? -25.534 -0.992 29.641 1.00 97.94 76 GLU A CA 1
ATOM 569 C C . GLU A 1 76 ? -24.065 -0.555 29.662 1.00 97.94 76 GLU A C 1
ATOM 571 O O . GLU A 1 76 ? -23.390 -0.589 28.631 1.00 97.94 76 GLU A O 1
ATOM 576 N N . LEU A 1 77 ? -23.529 -0.203 30.835 1.00 98.19 77 LEU A N 1
ATOM 577 C CA . LEU A 1 77 ? -22.121 0.160 30.990 1.00 98.19 77 LEU A CA 1
ATOM 578 C C . LEU A 1 77 ? -21.200 -1.003 30.599 1.00 98.19 77 LEU A C 1
ATOM 580 O O . LEU A 1 77 ? -20.204 -0.790 29.907 1.00 98.19 77 LEU A O 1
ATOM 584 N N . SER A 1 78 ? -21.534 -2.226 31.015 1.00 97.88 78 SER A N 1
ATOM 585 C CA . SER A 1 78 ? -20.765 -3.420 30.658 1.00 97.88 78 SER A CA 1
ATOM 586 C C . SER A 1 78 ? -20.776 -3.665 29.146 1.00 97.88 78 SER A C 1
ATOM 588 O O . SER A 1 78 ? -19.725 -3.915 28.551 1.00 97.88 78 SER A O 1
ATOM 590 N N . LEU A 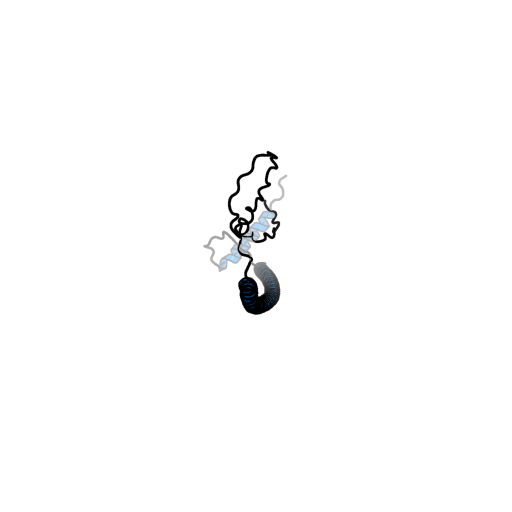1 79 ? -21.930 -3.487 28.498 1.00 97.81 79 LEU A N 1
ATOM 591 C CA . LEU A 1 79 ? -22.054 -3.592 27.045 1.00 97.81 79 LEU A CA 1
ATOM 592 C C . LEU A 1 79 ? -21.228 -2.517 26.321 1.00 97.81 79 LEU A C 1
ATOM 594 O O . LEU A 1 79 ? -20.536 -2.811 25.345 1.00 97.81 79 LEU A O 1
ATOM 598 N N . ILE A 1 80 ? -21.253 -1.273 26.808 1.00 98.06 80 ILE A N 1
ATOM 599 C CA . ILE A 1 80 ? -20.442 -0.179 26.258 1.00 98.06 80 ILE A CA 1
ATOM 600 C C . ILE A 1 80 ? -18.950 -0.497 26.383 1.00 98.06 80 ILE A C 1
ATOM 602 O O . ILE A 1 80 ? -18.207 -0.285 25.427 1.00 98.06 80 ILE A O 1
ATOM 606 N N . GLN A 1 81 ? -18.505 -1.033 27.522 1.00 97.94 81 GLN A N 1
ATOM 607 C CA . GLN A 1 81 ? -17.111 -1.439 27.716 1.00 97.94 81 GLN A CA 1
ATOM 608 C C . GLN A 1 81 ? -16.692 -2.523 26.720 1.00 97.94 81 GLN A C 1
ATOM 610 O O . GLN A 1 81 ? -15.630 -2.409 26.108 1.00 97.94 81 GLN A O 1
ATOM 615 N N . GLN A 1 82 ? -17.536 -3.534 26.505 1.00 97.62 82 GLN A N 1
ATOM 616 C CA . GLN A 1 82 ? -17.274 -4.593 25.531 1.00 97.62 82 GLN A CA 1
ATOM 617 C C . GLN A 1 82 ? -17.198 -4.042 24.100 1.00 97.62 82 GLN A C 1
ATOM 619 O O . GLN A 1 82 ? -16.272 -4.361 23.350 1.00 97.62 82 GLN A O 1
ATOM 624 N N . ASN A 1 83 ? -18.135 -3.169 23.727 1.00 97.88 83 ASN A N 1
ATOM 625 C CA . ASN A 1 83 ? -18.136 -2.525 22.417 1.00 97.88 83 ASN A CA 1
ATOM 626 C C . ASN A 1 83 ? -16.895 -1.650 22.219 1.00 97.88 83 ASN A C 1
ATOM 628 O O . ASN A 1 83 ? -16.282 -1.690 21.153 1.00 97.88 83 ASN A O 1
ATOM 632 N N . LEU A 1 84 ? -16.494 -0.894 23.246 1.00 98.12 84 LEU A N 1
ATOM 633 C CA . LEU A 1 84 ? -15.297 -0.062 23.203 1.00 98.12 84 LEU A CA 1
ATOM 634 C C . LEU A 1 84 ? -14.041 -0.915 23.007 1.00 98.12 84 LEU A C 1
ATOM 636 O O . LEU A 1 84 ? -13.234 -0.594 22.143 1.00 98.12 84 LEU A O 1
ATOM 640 N N . GLN A 1 85 ? -13.912 -2.034 23.725 1.00 97.81 85 GLN A N 1
ATOM 641 C CA . GLN A 1 85 ? -12.813 -2.984 23.524 1.00 97.81 85 GLN A CA 1
ATOM 642 C C . GLN A 1 85 ? -12.784 -3.535 22.093 1.00 97.81 85 GLN A C 1
ATOM 644 O O . GLN A 1 85 ? -11.720 -3.583 21.475 1.00 97.81 85 GLN A O 1
ATOM 649 N N . GLY A 1 86 ? -13.945 -3.895 21.537 1.00 97.88 86 GLY A N 1
ATOM 650 C CA . GLY A 1 86 ? -14.053 -4.353 20.151 1.00 97.88 86 GLY A CA 1
ATOM 651 C C . GLY A 1 86 ? -13.633 -3.284 19.137 1.00 97.88 86 GLY A C 1
ATOM 652 O O . GLY A 1 86 ? -12.904 -3.575 18.189 1.00 97.88 86 GLY A O 1
ATOM 653 N N . VAL A 1 87 ? -14.045 -2.031 19.348 1.00 97.62 87 VAL A N 1
ATOM 654 C CA . VAL A 1 87 ? -13.635 -0.900 18.503 1.00 97.62 87 VAL A CA 1
ATOM 655 C C . VAL A 1 87 ? -12.134 -0.653 18.619 1.00 97.62 87 VAL A C 1
ATOM 657 O O . VAL A 1 87 ? -11.471 -0.543 17.593 1.00 97.62 87 VAL A O 1
ATOM 660 N N . THR A 1 88 ? -11.580 -0.624 19.832 1.00 98.00 88 THR A N 1
ATOM 661 C CA . THR A 1 88 ? -10.138 -0.456 20.050 1.00 98.00 88 THR A CA 1
ATOM 662 C C . THR A 1 88 ? -9.335 -1.552 19.352 1.00 98.00 88 THR A C 1
ATOM 664 O O . THR A 1 88 ? -8.364 -1.239 18.671 1.00 98.00 88 THR A O 1
ATOM 667 N N . GLY A 1 89 ? -9.763 -2.816 19.439 1.00 97.94 89 GLY A N 1
ATOM 668 C CA . GLY A 1 89 ? -9.104 -3.921 18.736 1.00 97.94 89 GLY A CA 1
ATOM 669 C C . GLY A 1 89 ? -9.095 -3.730 17.218 1.00 97.94 89 GLY A C 1
ATOM 670 O O . GLY A 1 89 ? -8.045 -3.826 16.587 1.00 97.94 89 GLY A O 1
ATOM 671 N N . ARG A 1 90 ? -10.245 -3.368 16.638 1.00 97.62 90 ARG A N 1
ATOM 672 C CA . ARG A 1 90 ? -10.359 -3.094 15.196 1.00 97.62 90 ARG A CA 1
ATOM 673 C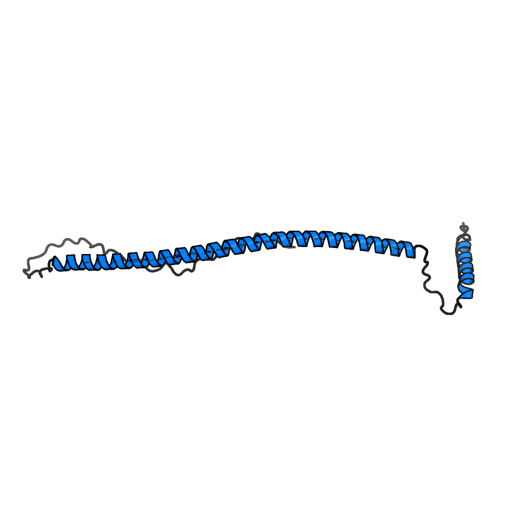 C . ARG A 1 90 ? -9.519 -1.900 14.747 1.00 97.62 90 ARG A C 1
ATOM 675 O O . ARG A 1 90 ? -9.008 -1.911 13.632 1.00 97.62 90 ARG A O 1
ATOM 682 N N . VAL A 1 91 ? -9.396 -0.870 15.584 1.00 98.06 91 VAL A N 1
ATOM 683 C CA . VAL A 1 91 ? -8.552 0.299 15.294 1.00 98.06 91 VAL A CA 1
ATOM 684 C C . VAL A 1 91 ? -7.080 -0.102 15.271 1.00 98.06 91 VAL A C 1
ATOM 686 O O . VAL A 1 91 ? -6.402 0.213 14.301 1.00 98.06 91 VAL A O 1
ATOM 689 N N . ILE A 1 92 ? -6.608 -0.865 16.260 1.00 97.81 92 ILE A N 1
ATOM 690 C CA . ILE A 1 92 ? -5.217 -1.344 16.308 1.00 97.81 92 ILE A CA 1
ATOM 691 C C . ILE A 1 92 ? -4.891 -2.215 15.088 1.00 97.81 92 ILE A C 1
ATOM 693 O O . ILE A 1 92 ? -3.832 -2.068 14.475 1.00 97.81 92 ILE A O 1
ATOM 697 N N . GLU A 1 93 ? -5.799 -3.117 14.712 1.00 97.62 93 GLU A N 1
ATOM 698 C CA . GLU A 1 93 ? -5.633 -3.950 13.519 1.00 97.62 93 GLU A CA 1
ATOM 699 C C . GLU A 1 93 ? -5.560 -3.091 12.251 1.00 97.62 93 GLU A C 1
ATOM 701 O O . GLU A 1 93 ? -4.639 -3.252 11.450 1.00 97.62 93 GLU A O 1
ATOM 706 N N . ALA A 1 94 ? -6.478 -2.132 12.095 1.00 97.31 94 ALA A N 1
ATOM 707 C CA . ALA A 1 94 ? -6.475 -1.218 10.960 1.00 97.31 94 ALA A CA 1
ATOM 708 C C . ALA A 1 94 ? -5.184 -0.387 10.892 1.00 97.31 94 ALA A C 1
ATOM 710 O O . ALA A 1 94 ? -4.595 -0.278 9.822 1.00 97.31 94 ALA A O 1
ATOM 711 N N . GLU A 1 95 ? -4.707 0.153 12.015 1.00 97.69 95 GLU A N 1
ATOM 712 C CA . GLU A 1 95 ? -3.444 0.898 12.092 1.00 97.69 95 GLU A CA 1
ATOM 713 C C . GLU A 1 95 ? -2.243 0.026 11.709 1.00 97.69 95 GLU A C 1
ATOM 715 O O . GLU A 1 95 ? -1.367 0.464 10.963 1.00 97.69 95 GLU A O 1
ATOM 720 N N . THR A 1 96 ? -2.227 -1.230 12.158 1.00 97.44 96 THR A N 1
ATOM 721 C CA . THR A 1 96 ? -1.163 -2.189 11.829 1.00 97.44 96 THR A CA 1
ATOM 722 C C . THR A 1 96 ? -1.160 -2.524 10.338 1.00 97.44 96 THR A C 1
ATOM 724 O O . THR A 1 96 ? -0.103 -2.528 9.699 1.00 97.44 96 THR A O 1
ATOM 727 N N . LEU A 1 97 ? -2.339 -2.769 9.758 1.00 97.00 97 LEU A N 1
ATOM 728 C CA . LEU A 1 97 ? -2.487 -3.012 8.324 1.00 97.00 97 LEU A CA 1
ATOM 729 C C . LEU A 1 97 ? -2.065 -1.787 7.512 1.00 97.00 97 LEU A C 1
ATOM 731 O O . LEU A 1 97 ? -1.286 -1.932 6.574 1.00 97.00 97 LEU A O 1
ATOM 735 N N . ILE A 1 98 ? -2.502 -0.587 7.903 1.00 97.38 98 ILE A N 1
ATOM 736 C CA . ILE A 1 98 ? -2.103 0.666 7.251 1.00 97.38 98 ILE A CA 1
ATOM 737 C C . ILE A 1 98 ? -0.581 0.799 7.285 1.00 97.38 98 ILE A C 1
ATOM 739 O O . ILE A 1 98 ? 0.032 0.903 6.226 1.00 97.38 98 ILE A O 1
ATOM 743 N N . SER A 1 99 ? 0.041 0.677 8.459 1.00 97.69 99 SER A N 1
ATOM 744 C CA . SER A 1 99 ? 1.496 0.774 8.601 1.00 97.69 99 SER A CA 1
ATOM 745 C C . SER A 1 99 ? 2.240 -0.234 7.716 1.00 97.69 99 SER A C 1
ATOM 747 O O . SER A 1 99 ? 3.199 0.123 7.032 1.00 97.69 99 SER A O 1
ATOM 749 N N . THR A 1 100 ? 1.764 -1.480 7.659 1.00 97.19 100 THR A N 1
ATOM 750 C CA . THR A 1 100 ? 2.355 -2.523 6.806 1.00 97.19 100 THR A CA 1
ATOM 751 C C . THR A 1 100 ? 2.236 -2.159 5.326 1.00 97.19 100 THR A C 1
ATOM 753 O O . THR A 1 100 ? 3.229 -2.173 4.597 1.00 97.19 100 THR A O 1
ATOM 756 N N . THR A 1 101 ? 1.040 -1.758 4.886 1.00 96.88 101 THR A N 1
ATOM 757 C CA . THR A 1 101 ? 0.796 -1.380 3.486 1.00 96.88 101 THR A CA 1
ATOM 758 C C . THR A 1 101 ? 1.574 -0.133 3.070 1.00 96.88 101 THR A C 1
ATOM 760 O O . THR A 1 101 ? 2.044 -0.057 1.936 1.00 96.88 101 THR A O 1
ATOM 763 N N . GLU A 1 102 ? 1.779 0.827 3.974 1.00 97.38 102 GLU A N 1
ATOM 764 C CA . GLU A 1 102 ? 2.598 2.015 3.721 1.00 97.38 102 GLU A CA 1
ATOM 765 C C . GLU A 1 102 ? 4.070 1.646 3.487 1.00 97.38 102 GLU A C 1
ATOM 767 O O . GLU A 1 102 ? 4.702 2.164 2.560 1.00 97.38 102 GLU A O 1
ATOM 772 N N . VAL A 1 103 ? 4.612 0.706 4.269 1.00 97.25 103 VAL A N 1
ATOM 773 C CA . VAL A 1 103 ? 5.984 0.198 4.099 1.00 97.25 103 VAL A CA 1
ATOM 774 C C . VAL A 1 103 ? 6.143 -0.552 2.774 1.00 97.25 103 VAL A C 1
ATOM 776 O O . VAL A 1 103 ? 7.130 -0.355 2.051 1.00 97.25 103 VAL A O 1
ATOM 779 N N . GLU A 1 104 ? 5.174 -1.396 2.422 1.00 97.62 104 GLU A N 1
ATOM 780 C CA . GLU A 1 104 ? 5.166 -2.118 1.147 1.00 97.62 104 GLU A CA 1
ATOM 781 C C . GLU A 1 104 ? 5.085 -1.156 -0.040 1.00 97.62 104 GLU A C 1
ATOM 783 O O . GLU A 1 104 ? 5.868 -1.264 -0.986 1.00 97.62 104 GLU A O 1
ATOM 788 N N . LEU A 1 105 ? 4.203 -0.158 0.035 1.00 97.94 105 LEU A N 1
ATOM 789 C CA . LEU A 1 105 ? 4.038 0.854 -1.001 1.00 97.94 105 LEU A CA 1
ATOM 790 C C . LEU A 1 105 ? 5.319 1.672 -1.198 1.00 97.94 105 LEU A C 1
ATOM 792 O O . LEU A 1 105 ? 5.747 1.865 -2.338 1.00 97.94 105 LEU A O 1
ATOM 796 N N . ALA A 1 106 ? 5.987 2.083 -0.117 1.00 97.25 106 ALA A N 1
ATOM 797 C CA . ALA A 1 106 ? 7.280 2.764 -0.198 1.00 97.25 106 ALA A CA 1
ATOM 798 C C . ALA A 1 106 ? 8.354 1.882 -0.865 1.00 97.25 106 ALA A C 1
ATOM 800 O O . ALA A 1 106 ? 9.154 2.349 -1.686 1.00 97.25 106 ALA A O 1
ATOM 801 N N . THR A 1 107 ? 8.352 0.582 -0.560 1.00 97.62 107 THR A N 1
ATOM 802 C CA . THR A 1 107 ? 9.271 -0.391 -1.165 1.00 97.62 107 THR A CA 1
ATOM 803 C C . THR A 1 107 ? 9.006 -0.557 -2.661 1.00 97.62 107 THR A C 1
ATOM 805 O O . THR A 1 107 ? 9.943 -0.489 -3.462 1.00 97.62 107 THR A O 1
ATOM 808 N N . LEU A 1 108 ? 7.741 -0.709 -3.057 1.00 97.31 108 LEU A N 1
ATOM 809 C CA . LEU A 1 108 ? 7.330 -0.824 -4.456 1.00 97.31 108 LEU A CA 1
ATOM 810 C C . LEU A 1 108 ? 7.666 0.441 -5.248 1.00 97.31 108 LEU A C 1
ATOM 812 O O . LEU A 1 108 ? 8.232 0.349 -6.336 1.00 97.31 108 LEU A O 1
ATOM 816 N N . GLN A 1 109 ? 7.411 1.626 -4.691 1.00 98.00 109 GLN A N 1
ATOM 817 C CA . GLN A 1 109 ? 7.795 2.894 -5.317 1.00 98.00 109 GLN A CA 1
ATOM 818 C C . GLN A 1 109 ? 9.302 2.957 -5.588 1.00 98.00 109 GLN A C 1
ATOM 820 O O . GLN A 1 109 ? 9.725 3.307 -6.691 1.00 98.00 109 GLN A O 1
ATOM 825 N N . LYS A 1 110 ? 10.129 2.547 -4.620 1.00 97.88 110 LYS A N 1
ATOM 826 C CA . LYS A 1 110 ? 11.586 2.492 -4.794 1.00 97.88 110 LYS A CA 1
ATOM 827 C C . LYS A 1 110 ? 12.001 1.513 -5.896 1.00 97.88 110 LYS A C 1
ATOM 829 O O . LYS A 1 110 ? 12.912 1.813 -6.672 1.00 97.88 110 LYS A O 1
ATOM 834 N N . GLN A 1 111 ? 11.348 0.354 -5.983 1.00 98.06 111 GLN A N 1
ATOM 835 C CA . GLN A 1 111 ? 11.601 -0.625 -7.044 1.00 98.06 111 GLN A CA 1
ATOM 836 C C . GLN A 1 111 ? 11.204 -0.089 -8.422 1.00 98.06 111 GLN A C 1
ATOM 838 O O . GLN A 1 111 ? 11.984 -0.228 -9.363 1.00 98.06 111 GLN A O 1
ATOM 843 N N . ILE A 1 112 ? 10.052 0.577 -8.532 1.00 98.12 112 ILE A N 1
ATOM 844 C CA . ILE A 1 112 ? 9.591 1.210 -9.773 1.00 98.12 112 ILE A CA 1
ATOM 845 C C . ILE A 1 112 ? 10.596 2.262 -10.237 1.00 98.12 112 ILE A C 1
ATOM 847 O O . ILE A 1 112 ? 11.021 2.217 -11.386 1.00 98.12 112 ILE A O 1
ATOM 851 N N . LEU A 1 113 ? 11.048 3.155 -9.352 1.00 97.94 113 LEU A N 1
ATOM 852 C CA . LEU A 1 113 ? 12.042 4.175 -9.705 1.00 97.94 113 LEU A CA 1
ATOM 853 C C . LEU A 1 113 ? 13.359 3.556 -10.194 1.00 97.94 113 LEU A C 1
ATOM 855 O O . LEU A 1 113 ? 13.937 4.019 -11.178 1.00 97.94 113 LEU A O 1
ATOM 859 N N . LYS A 1 114 ? 13.816 2.478 -9.545 1.00 97.88 114 LYS A N 1
ATOM 860 C CA . LYS A 1 114 ? 15.005 1.728 -9.973 1.00 97.88 114 LYS A CA 1
ATOM 861 C C . LYS A 1 114 ? 14.802 1.059 -11.335 1.00 97.88 114 LYS A C 1
ATOM 863 O O . LYS A 1 114 ? 15.725 1.014 -12.144 1.00 97.88 114 LYS A O 1
ATOM 868 N N . LEU A 1 115 ? 13.615 0.517 -11.587 1.00 97.88 115 LEU A N 1
ATOM 869 C CA . LEU A 1 115 ? 13.312 -0.131 -12.855 1.00 97.88 115 LEU A CA 1
ATOM 870 C C . LEU A 1 115 ? 13.208 0.897 -13.983 1.00 97.88 115 LEU A C 1
ATOM 872 O O . LEU A 1 115 ? 13.797 0.690 -15.037 1.00 97.88 115 LEU A O 1
ATOM 876 N N . MET A 1 116 ? 12.542 2.028 -13.743 1.00 98.06 116 MET A N 1
ATOM 877 C CA . MET A 1 116 ? 12.455 3.135 -14.695 1.00 98.06 116 MET A CA 1
ATOM 878 C C . MET A 1 116 ? 13.843 3.646 -15.083 1.00 98.06 116 MET A C 1
ATOM 880 O O . MET A 1 116 ? 14.130 3.756 -16.270 1.00 98.06 116 MET A O 1
ATOM 884 N N . SER A 1 117 ? 14.732 3.885 -14.113 1.00 97.81 117 SER A N 1
ATOM 885 C CA . SER A 1 117 ? 16.097 4.334 -14.416 1.00 97.81 117 SER A CA 1
ATOM 886 C C . SER A 1 117 ? 16.887 3.293 -15.212 1.00 97.81 117 SER A C 1
ATOM 888 O O . SER A 1 117 ? 17.593 3.645 -16.156 1.00 97.81 117 SER A O 1
ATOM 890 N N . SER A 1 118 ? 16.723 2.005 -14.893 1.00 97.94 118 SER A N 1
ATOM 891 C CA . SER A 1 118 ? 17.334 0.920 -15.661 1.00 97.94 118 SER A CA 1
ATOM 892 C C . SER A 1 118 ? 16.804 0.855 -17.092 1.00 97.94 118 SER A C 1
ATOM 894 O O . SER A 1 118 ? 17.587 0.639 -18.014 1.00 97.94 118 SER A O 1
ATOM 896 N N . VAL A 1 119 ? 15.497 1.028 -17.296 1.00 98.19 119 VAL A N 1
ATOM 897 C CA . VAL A 1 119 ? 14.882 1.033 -18.629 1.00 98.19 119 VAL A CA 1
ATOM 898 C C . VAL A 1 119 ? 15.406 2.205 -19.449 1.00 98.19 119 VAL A C 1
ATOM 900 O O . VAL A 1 119 ? 15.831 1.987 -20.580 1.00 98.19 119 VAL A O 1
ATOM 903 N N . THR A 1 120 ? 15.456 3.411 -18.880 1.00 97.88 120 THR A N 1
ATOM 904 C CA . THR A 1 120 ? 16.008 4.588 -19.566 1.00 97.88 120 THR A CA 1
ATOM 905 C C . THR A 1 120 ? 17.466 4.365 -19.959 1.00 97.88 120 THR A C 1
ATOM 907 O O . THR A 1 120 ? 17.816 4.530 -21.123 1.00 97.88 120 THR A O 1
ATOM 910 N N . ALA A 1 121 ? 18.302 3.881 -19.036 1.00 97.81 121 ALA A N 1
ATOM 911 C CA . ALA A 1 121 ? 19.710 3.614 -19.321 1.00 97.81 121 ALA A CA 1
ATOM 912 C C . ALA A 1 121 ? 19.903 2.532 -20.400 1.00 97.81 121 ALA A C 1
ATOM 914 O O . ALA A 1 121 ? 20.804 2.626 -21.234 1.00 97.81 121 ALA A O 1
ATOM 915 N N . LEU A 1 122 ? 19.075 1.483 -20.400 1.00 97.50 122 LEU A N 1
ATOM 916 C CA . LEU A 1 122 ? 19.113 0.451 -21.440 1.00 97.50 122 LEU A CA 1
ATOM 917 C C . LEU A 1 122 ? 18.627 0.984 -22.789 1.00 97.50 122 LEU A C 1
ATOM 919 O O . LEU A 1 122 ? 19.192 0.618 -23.818 1.00 97.50 122 LEU A O 1
ATOM 923 N N . HIS A 1 123 ? 17.617 1.849 -22.786 1.00 98.12 123 HIS A N 1
ATOM 924 C CA . HIS A 1 123 ? 17.112 2.493 -23.989 1.00 98.12 123 HIS A CA 1
ATOM 925 C C . HIS A 1 123 ? 18.177 3.389 -24.631 1.00 98.12 123 HIS A C 1
ATOM 927 O O . HIS A 1 123 ? 18.469 3.224 -25.812 1.00 98.12 123 HIS A O 1
ATOM 933 N N . GLU A 1 124 ? 18.830 4.250 -23.847 1.00 97.94 124 GLU A N 1
ATOM 934 C CA . GLU A 1 124 ? 19.939 5.095 -24.312 1.00 97.94 124 GLU A CA 1
ATOM 935 C C . GLU A 1 124 ? 21.075 4.255 -24.905 1.00 97.94 124 GLU A C 1
ATOM 937 O O . GLU A 1 124 ? 21.513 4.495 -26.028 1.00 97.94 124 GLU A O 1
ATOM 942 N N . ARG A 1 125 ? 21.490 3.184 -24.213 1.00 97.62 125 ARG A N 1
ATOM 943 C CA . ARG A 1 125 ? 22.518 2.262 -24.727 1.00 97.62 125 ARG A CA 1
ATOM 944 C C . ARG A 1 125 ? 22.107 1.586 -26.033 1.00 97.62 125 ARG A C 1
ATOM 946 O O . ARG A 1 125 ? 22.958 1.356 -26.893 1.00 97.62 125 ARG A O 1
ATOM 953 N N . ALA A 1 126 ? 20.832 1.234 -26.179 1.00 97.31 126 ALA A N 1
ATOM 954 C CA . ALA A 1 126 ? 20.319 0.621 -27.396 1.00 97.31 126 ALA A CA 1
ATOM 955 C C . ALA A 1 126 ? 20.317 1.614 -28.566 1.00 97.31 126 ALA A C 1
ATOM 957 O O . ALA A 1 126 ? 20.719 1.243 -29.669 1.00 97.31 126 ALA A O 1
ATOM 958 N N . GLU A 1 127 ? 19.912 2.863 -28.340 1.00 97.06 127 GLU A N 1
ATOM 959 C CA . GLU A 1 127 ? 19.972 3.913 -29.362 1.00 97.06 127 GLU A CA 1
ATOM 960 C C . GLU A 1 127 ? 21.416 4.246 -29.750 1.00 97.06 127 GLU A C 1
ATOM 962 O O . GLU A 1 127 ? 21.736 4.296 -30.938 1.00 97.06 127 GLU A O 1
ATOM 967 N N . ASP A 1 128 ? 22.331 4.333 -28.786 1.00 96.81 128 ASP A N 1
ATOM 968 C CA . ASP A 1 128 ? 23.760 4.505 -29.057 1.00 96.81 128 ASP A CA 1
ATOM 969 C C . ASP A 1 128 ? 24.336 3.364 -29.900 1.00 96.81 128 ASP A C 1
ATOM 971 O O . ASP A 1 128 ? 25.152 3.592 -30.800 1.00 96.81 128 ASP A O 1
ATOM 975 N N . ALA A 1 129 ? 23.942 2.122 -29.607 1.00 94.50 129 ALA A N 1
ATOM 976 C CA . ALA A 1 129 ? 24.376 0.953 -30.362 1.00 94.50 129 ALA A CA 1
ATOM 977 C C . ALA A 1 129 ? 23.819 0.972 -31.793 1.00 94.50 129 ALA A C 1
ATOM 979 O O . ALA A 1 129 ? 24.563 0.721 -32.742 1.00 94.50 129 ALA A O 1
ATOM 980 N N . LYS A 1 130 ? 22.539 1.325 -31.968 1.00 94.56 130 LYS A N 1
ATOM 981 C CA . LYS A 1 130 ? 21.918 1.482 -33.294 1.00 94.56 130 LYS A CA 1
ATOM 982 C C . LYS A 1 130 ? 22.591 2.584 -34.098 1.00 94.56 130 LYS A C 1
ATOM 984 O O . LYS A 1 130 ? 22.882 2.376 -35.275 1.00 94.56 130 LYS A O 1
ATOM 989 N N . ASN A 1 131 ? 22.856 3.731 -33.477 1.00 94.06 131 ASN A N 1
ATOM 990 C CA . ASN A 1 131 ? 23.527 4.845 -34.131 1.00 94.06 131 ASN A CA 1
ATOM 991 C C . ASN A 1 131 ? 24.923 4.430 -34.577 1.00 94.06 131 ASN A C 1
ATOM 993 O O . ASN A 1 131 ? 25.226 4.556 -35.758 1.00 94.06 131 ASN A O 1
ATOM 997 N N . ARG A 1 132 ? 25.725 3.825 -33.689 1.00 92.75 132 ARG A N 1
ATOM 998 C CA . ARG A 1 132 ? 27.058 3.307 -34.036 1.00 92.75 132 ARG A CA 1
ATOM 999 C C . ARG A 1 132 ? 27.026 2.282 -35.164 1.00 92.75 132 ARG A C 1
ATOM 1001 O O . ARG A 1 132 ? 27.850 2.364 -36.069 1.00 92.75 132 ARG A O 1
ATOM 1008 N N . ALA A 1 133 ? 26.056 1.371 -35.155 1.00 91.25 133 ALA A N 1
ATOM 1009 C CA . ALA A 1 133 ? 25.880 0.394 -36.227 1.00 91.25 133 ALA A CA 1
ATOM 1010 C C . ALA A 1 133 ? 25.488 1.037 -37.572 1.00 91.25 133 ALA A C 1
ATOM 1012 O O . ALA A 1 133 ? 25.793 0.484 -38.625 1.00 91.25 133 ALA A O 1
ATOM 1013 N N . ARG A 1 134 ? 24.822 2.200 -37.554 1.00 92.50 134 ARG A N 1
ATOM 1014 C CA . ARG A 1 134 ? 24.406 2.945 -38.753 1.00 92.50 134 ARG A CA 1
ATOM 1015 C C . ARG A 1 134 ? 25.416 3.992 -39.220 1.00 92.50 134 ARG A C 1
ATOM 1017 O O . ARG A 1 134 ? 25.252 4.475 -40.333 1.00 92.50 134 ARG A O 1
ATOM 1024 N N . LEU A 1 135 ? 26.442 4.328 -38.430 1.00 89.06 135 LEU A N 1
ATOM 1025 C CA . LEU A 1 135 ? 27.417 5.379 -38.772 1.00 89.06 135 LEU A CA 1
ATOM 1026 C C . LEU A 1 135 ? 28.071 5.165 -40.143 1.00 89.06 135 LEU A C 1
ATOM 1028 O O . LEU A 1 135 ? 28.303 6.128 -40.865 1.00 89.06 135 LEU A O 1
ATOM 1032 N N . ASN A 1 136 ? 28.330 3.910 -40.510 1.00 84.44 136 ASN A N 1
ATOM 1033 C CA . ASN A 1 136 ? 28.975 3.566 -41.777 1.00 84.44 136 ASN A CA 1
ATOM 1034 C C . ASN A 1 136 ? 27.975 3.214 -42.889 1.00 84.44 136 ASN A C 1
ATOM 1036 O O . ASN A 1 136 ? 28.385 2.887 -44.002 1.00 84.44 136 ASN A O 1
ATOM 1040 N N . ASN A 1 137 ? 26.672 3.273 -42.607 1.00 89.31 137 ASN A N 1
ATOM 1041 C CA . ASN A 1 137 ? 25.638 2.919 -43.567 1.00 89.31 137 ASN A CA 1
ATOM 1042 C C . ASN A 1 137 ? 25.149 4.185 -44.270 1.00 89.31 137 ASN A C 1
ATOM 1044 O O . AS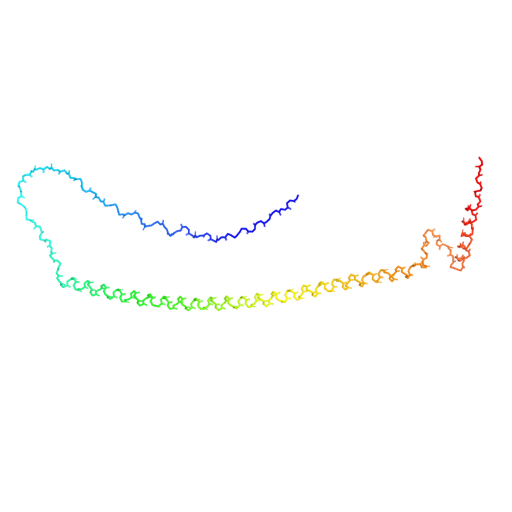N A 1 137 ? 24.534 5.057 -43.657 1.00 89.31 137 ASN A O 1
ATOM 1048 N N . LEU A 1 138 ? 25.369 4.260 -45.580 1.00 84.94 138 LEU A N 1
ATOM 1049 C CA . LEU A 1 138 ? 24.808 5.312 -46.421 1.00 84.94 138 LEU A CA 1
ATOM 1050 C C . LEU A 1 138 ? 23.446 4.865 -46.957 1.00 84.94 138 LEU A C 1
ATOM 1052 O O . LEU A 1 138 ? 23.310 3.765 -47.491 1.00 84.94 138 LEU A O 1
ATOM 1056 N N . ARG A 1 139 ? 22.429 5.721 -46.826 1.00 86.62 139 ARG A N 1
ATOM 1057 C CA . ARG A 1 139 ? 21.101 5.483 -47.399 1.00 86.62 139 ARG A CA 1
ATOM 1058 C C . ARG A 1 139 ? 20.952 6.304 -48.673 1.00 86.62 139 ARG A C 1
ATOM 1060 O O . ARG A 1 139 ? 20.852 7.525 -48.614 1.00 86.62 139 ARG A O 1
ATOM 1067 N N . LEU A 1 140 ? 20.924 5.620 -49.808 1.00 83.19 140 LEU A N 1
ATOM 1068 C CA . LEU A 1 140 ? 20.713 6.223 -51.119 1.00 83.19 140 LEU A CA 1
ATOM 1069 C C . LEU A 1 140 ? 19.217 6.148 -51.457 1.00 83.19 140 LEU A C 1
ATOM 1071 O O . LEU A 1 140 ? 18.622 5.075 -51.389 1.00 83.19 140 LEU A O 1
ATOM 1075 N N . VAL A 1 141 ? 18.592 7.286 -51.759 1.00 85.38 141 VAL A N 1
ATOM 1076 C CA . VAL A 1 141 ? 17.152 7.394 -52.054 1.00 85.38 141 VAL A CA 1
ATOM 1077 C C . VAL A 1 141 ? 16.985 7.923 -53.477 1.00 85.38 141 VAL A C 1
ATOM 1079 O O . VAL A 1 141 ? 17.676 8.865 -53.852 1.00 85.38 141 VAL A O 1
ATOM 1082 N N . GLY A 1 142 ? 16.077 7.331 -54.259 1.00 82.94 142 GLY A N 1
ATOM 1083 C CA . GLY A 1 142 ? 15.825 7.739 -55.649 1.00 82.94 142 GLY A CA 1
ATOM 1084 C C . GLY A 1 142 ? 16.756 7.103 -56.688 1.00 82.94 142 GLY A C 1
ATOM 1085 O O . GLY A 1 142 ? 16.873 7.620 -57.795 1.00 82.94 142 GLY A O 1
ATOM 1086 N N . LEU A 1 143 ? 17.423 5.996 -56.346 1.00 79.81 143 LEU A N 1
ATOM 1087 C CA .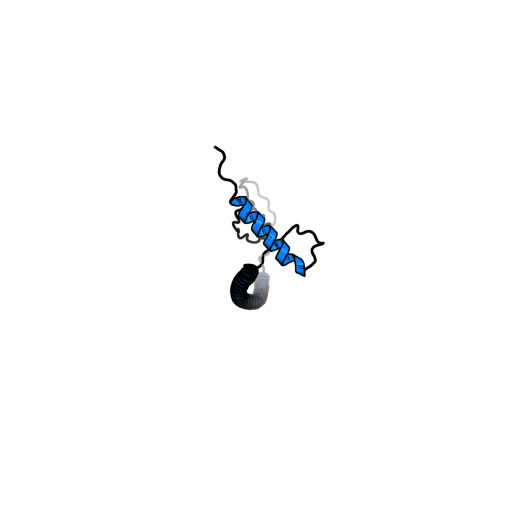 LEU A 1 143 ? 18.116 5.161 -57.329 1.00 79.81 143 LEU A CA 1
ATOM 1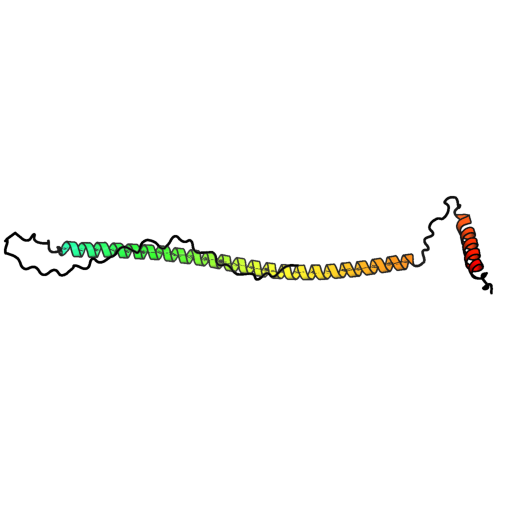088 C C . LEU A 1 143 ? 17.090 4.492 -58.260 1.00 79.81 143 LEU A C 1
ATOM 1090 O O . LEU A 1 143 ? 16.081 3.987 -57.763 1.00 79.81 143 LEU A O 1
ATOM 1094 N N . PRO A 1 144 ? 17.327 4.466 -59.581 1.00 80.50 144 PRO A N 1
ATOM 1095 C CA . PRO A 1 144 ? 16.463 3.742 -60.500 1.00 80.50 144 PRO A CA 1
ATOM 1096 C C . PRO A 1 144 ? 16.631 2.224 -60.297 1.00 80.50 144 PRO A C 1
ATOM 1098 O O . PRO A 1 144 ? 17.745 1.727 -60.150 1.00 80.50 144 PRO A O 1
ATOM 1101 N N . GLU A 1 145 ? 15.513 1.494 -60.260 1.00 80.00 145 GLU A N 1
ATOM 1102 C CA . GLU A 1 145 ? 15.447 0.066 -59.881 1.00 80.00 145 GLU A CA 1
ATOM 1103 C C . GLU A 1 145 ? 16.057 -0.893 -60.918 1.00 80.00 145 GLU A C 1
ATOM 1105 O O . GLU A 1 145 ? 16.235 -2.073 -60.642 1.00 80.00 145 GLU A O 1
ATOM 1110 N N . ASN A 1 146 ? 16.386 -0.399 -62.112 1.00 78.25 146 ASN A N 1
ATOM 1111 C CA . ASN A 1 146 ? 16.945 -1.175 -63.221 1.00 78.25 146 ASN A CA 1
ATOM 1112 C C . ASN A 1 146 ? 18.483 -1.252 -63.211 1.00 78.25 146 ASN A C 1
ATOM 1114 O O . ASN A 1 146 ? 19.081 -1.576 -64.238 1.00 78.25 146 ASN A O 1
ATOM 1118 N N . LEU A 1 147 ? 19.126 -0.907 -62.093 1.00 71.00 147 LEU A N 1
ATOM 1119 C CA . LEU A 1 147 ? 20.553 -1.140 -61.903 1.00 71.00 147 LEU A CA 1
ATOM 1120 C C . LEU A 1 147 ? 20.771 -2.569 -61.407 1.00 71.00 147 LEU A C 1
ATOM 1122 O O . LEU A 1 147 ? 20.471 -2.878 -60.256 1.00 71.00 147 LEU A O 1
ATOM 1126 N N . ASP A 1 148 ? 21.338 -3.417 -62.256 1.00 73.38 148 ASP A N 1
ATOM 1127 C CA . ASP A 1 148 ? 21.796 -4.731 -61.825 1.00 73.38 148 ASP A CA 1
ATOM 1128 C C . ASP A 1 148 ? 22.946 -4.578 -60.806 1.00 73.38 148 ASP A C 1
ATOM 1130 O O . ASP A 1 148 ? 23.892 -3.806 -60.999 1.00 73.38 148 ASP A O 1
ATOM 1134 N N . ASP A 1 149 ? 22.867 -5.339 -59.710 1.00 66.31 149 ASP A N 1
ATOM 1135 C CA . ASP A 1 149 ? 23.770 -5.300 -58.546 1.00 66.31 149 ASP A CA 1
ATOM 1136 C C . ASP A 1 149 ? 25.288 -5.217 -58.850 1.00 66.31 149 ASP A C 1
ATOM 1138 O O . ASP A 1 149 ? 25.982 -4.442 -58.180 1.00 66.31 149 ASP A O 1
ATOM 1142 N N . PRO A 1 150 ? 25.865 -5.945 -59.836 1.00 71.19 150 PRO A N 1
ATOM 1143 C CA . PRO A 1 150 ? 27.305 -5.863 -60.107 1.00 71.19 150 PRO A CA 1
ATOM 1144 C C . PRO A 1 150 ? 27.766 -4.492 -60.638 1.00 71.19 150 PRO A C 1
ATOM 1146 O O . PRO A 1 150 ? 28.924 -4.119 -60.433 1.00 71.19 150 PRO A O 1
ATOM 1149 N N . ASP A 1 151 ? 26.874 -3.708 -61.249 1.00 72.69 151 ASP A N 1
ATOM 1150 C CA . ASP A 1 151 ? 27.196 -2.404 -61.844 1.00 72.69 151 ASP A CA 1
ATOM 1151 C C . ASP A 1 151 ? 26.942 -1.220 -60.897 1.00 72.69 151 ASP A C 1
ATOM 1153 O O . ASP A 1 151 ? 27.338 -0.079 -61.186 1.00 72.69 151 ASP A O 1
ATOM 1157 N N . LEU A 1 152 ? 26.349 -1.467 -59.724 1.00 81.62 152 LEU A N 1
ATOM 1158 C CA . LEU A 1 152 ? 26.048 -0.429 -58.738 1.00 81.62 152 LEU A CA 1
ATOM 1159 C C . LEU A 1 152 ? 27.319 0.255 -58.225 1.00 81.62 152 LEU A C 1
ATOM 1161 O O . LEU A 1 152 ? 27.392 1.483 -58.192 1.00 81.62 152 LEU A O 1
ATOM 1165 N N . ALA A 1 153 ? 28.363 -0.511 -57.899 1.00 83.44 153 ALA A N 1
ATOM 1166 C CA . ALA A 1 153 ? 29.625 0.047 -57.409 1.00 83.44 153 ALA A CA 1
ATOM 1167 C C . ALA A 1 153 ? 30.316 0.945 -58.454 1.00 83.44 153 ALA A C 1
ATOM 1169 O O . ALA A 1 153 ? 30.842 2.011 -58.121 1.00 83.44 153 ALA A O 1
ATOM 1170 N N . VAL A 1 154 ? 30.291 0.542 -59.729 1.00 85.06 154 VAL A N 1
ATOM 1171 C CA . VAL A 1 154 ? 30.890 1.301 -60.839 1.00 85.06 154 VAL A CA 1
ATOM 1172 C C . VAL A 1 154 ? 30.100 2.579 -61.110 1.00 85.06 154 VAL A C 1
ATOM 1174 O O . VAL A 1 154 ? 30.692 3.647 -61.296 1.00 85.06 154 VAL A O 1
ATOM 1177 N N . THR A 1 155 ? 28.772 2.488 -61.094 1.00 81.81 155 THR A N 1
ATOM 1178 C CA . THR A 1 155 ? 27.882 3.634 -61.304 1.00 81.81 155 THR A CA 1
ATOM 1179 C C . THR A 1 155 ? 28.005 4.642 -60.165 1.00 81.81 155 THR A C 1
ATOM 1181 O O . THR A 1 155 ? 28.209 5.827 -60.429 1.00 81.81 155 THR A O 1
ATOM 1184 N N . LEU A 1 156 ? 28.003 4.183 -58.907 1.00 85.81 156 LEU A N 1
ATOM 1185 C CA . LEU A 1 156 ? 28.213 5.047 -57.742 1.00 85.81 156 LEU A CA 1
ATOM 1186 C C . LEU A 1 156 ? 29.575 5.735 -57.794 1.00 85.81 156 LEU A C 1
ATOM 1188 O O . LEU A 1 156 ? 29.656 6.945 -57.593 1.00 85.81 156 LEU A O 1
ATOM 1192 N N . LYS A 1 157 ? 30.646 5.007 -58.131 1.00 87.12 157 LYS A N 1
ATOM 1193 C CA . LYS A 1 157 ? 31.986 5.594 -58.270 1.00 87.12 157 LYS A CA 1
ATOM 1194 C C . LYS A 1 157 ? 32.025 6.682 -59.345 1.00 87.12 157 LYS A C 1
ATOM 1196 O O . LYS A 1 157 ? 32.645 7.723 -59.134 1.00 87.12 157 LYS A O 1
ATOM 1201 N N . ARG A 1 158 ? 31.350 6.463 -60.479 1.00 84.50 158 ARG A N 1
ATOM 1202 C CA . ARG A 1 158 ? 31.231 7.452 -61.558 1.00 84.50 158 ARG A CA 1
ATOM 1203 C C . ARG A 1 158 ? 30.465 8.687 -61.095 1.00 84.50 158 ARG A C 1
ATOM 1205 O O . ARG A 1 158 ? 30.952 9.791 -61.300 1.00 84.50 158 ARG A O 1
ATOM 1212 N N . TRP A 1 159 ? 29.326 8.508 -60.426 1.00 84.12 159 TRP A N 1
ATOM 1213 C CA . TRP A 1 159 ? 28.540 9.613 -59.876 1.00 84.12 159 TRP A CA 1
ATOM 1214 C C . TRP A 1 159 ? 29.322 10.427 -58.851 1.00 84.12 159 TRP A C 1
ATOM 1216 O O . TRP A 1 159 ? 29.415 11.639 -59.010 1.00 84.12 159 TRP A O 1
ATOM 1226 N N . PHE A 1 160 ? 29.952 9.786 -57.862 1.00 84.62 160 PHE A N 1
ATOM 1227 C CA . PHE A 1 160 ? 30.776 10.492 -56.878 1.00 84.62 160 PHE A CA 1
ATOM 1228 C C . PHE A 1 160 ? 31.917 11.267 -57.536 1.00 84.62 160 PHE A C 1
ATOM 1230 O O . PHE A 1 160 ? 32.176 12.407 -57.158 1.00 84.62 160 PHE A O 1
ATOM 1237 N N . HIS A 1 161 ? 32.573 10.684 -58.543 1.00 86.38 161 HIS A N 1
ATOM 1238 C CA . HIS A 1 161 ? 33.617 11.377 -59.289 1.00 86.38 161 HIS A CA 1
ATOM 1239 C C . HIS A 1 161 ? 33.066 12.612 -60.012 1.00 86.38 161 HIS A C 1
ATOM 1241 O O . HIS A 1 161 ? 33.611 13.699 -59.860 1.00 86.38 161 HIS A O 1
ATOM 1247 N N . THR A 1 162 ? 31.947 12.483 -60.727 1.00 82.62 162 THR A N 1
ATOM 1248 C CA . THR A 1 162 ? 31.307 13.620 -61.398 1.00 82.62 162 THR A CA 1
ATOM 1249 C C . THR A 1 162 ? 30.874 14.699 -60.406 1.00 82.62 162 THR A C 1
ATOM 1251 O O . THR A 1 162 ? 31.110 15.871 -60.673 1.00 82.62 162 THR A O 1
ATOM 1254 N N . TRP A 1 163 ? 30.310 14.334 -59.252 1.00 79.88 163 TRP A N 1
ATOM 1255 C CA . TRP A 1 163 ? 29.884 15.291 -58.226 1.00 79.88 163 TRP A CA 1
ATOM 1256 C C . TRP A 1 163 ? 31.073 16.072 -57.658 1.00 79.88 163 TRP A C 1
ATOM 1258 O O . TRP A 1 163 ? 31.103 17.297 -57.760 1.00 79.88 163 TRP A O 1
ATOM 1268 N N . VAL A 1 164 ? 32.096 15.374 -57.158 1.00 80.88 164 VAL A N 1
ATOM 1269 C CA . VAL A 1 164 ? 33.291 15.999 -56.561 1.00 80.88 164 VAL A CA 1
ATOM 1270 C C . VAL A 1 164 ? 34.070 16.840 -57.579 1.00 80.88 164 VAL A C 1
ATOM 1272 O O . VAL A 1 164 ? 34.642 17.873 -57.231 1.00 80.88 164 VAL A O 1
ATOM 1275 N N . THR A 1 165 ? 34.108 16.424 -58.846 1.00 77.75 165 THR A N 1
ATOM 1276 C CA . THR A 1 165 ? 34.799 17.171 -59.904 1.00 77.75 165 THR A CA 1
ATOM 1277 C C . THR A 1 165 ? 33.965 18.345 -60.429 1.00 77.75 165 THR A C 1
ATOM 1279 O O . THR A 1 165 ? 34.546 19.365 -60.790 1.00 77.75 165 THR A O 1
ATOM 1282 N N . SER A 1 166 ? 32.630 18.255 -60.413 1.00 64.44 166 SER A N 1
ATOM 1283 C CA . SER A 1 166 ? 31.737 19.361 -60.795 1.00 64.44 166 SER A CA 1
ATOM 1284 C C . SER A 1 166 ? 31.826 20.550 -59.833 1.00 64.44 166 SER A C 1
ATOM 1286 O O . SER A 1 166 ? 31.818 21.695 -60.275 1.00 64.44 166 SER A O 1
ATOM 1288 N N . GLU A 1 167 ? 32.033 20.294 -58.537 1.00 57.50 167 GLU A N 1
ATOM 1289 C CA . GLU A 1 167 ? 32.210 21.341 -57.522 1.00 57.50 167 GLU A CA 1
ATOM 1290 C C . GLU A 1 167 ? 33.581 22.038 -57.629 1.00 57.50 167 GLU A C 1
ATOM 1292 O O . GLU A 1 167 ? 33.720 23.219 -57.318 1.00 57.50 167 GLU A O 1
ATOM 1297 N N . LYS A 1 168 ? 34.595 21.350 -58.176 1.00 55.19 168 LYS A N 1
ATOM 1298 C CA . LYS A 1 168 ? 35.918 21.928 -58.479 1.00 55.19 168 LYS A CA 1
ATOM 1299 C C . LYS A 1 168 ? 35.992 22.681 -59.818 1.00 55.19 168 LYS A C 1
ATOM 1301 O O . LYS A 1 168 ? 37.077 23.128 -60.185 1.00 55.19 168 LYS A O 1
ATOM 1306 N N . LEU A 1 169 ? 34.876 22.849 -60.534 1.00 49.97 169 LEU A N 1
ATOM 1307 C CA . LEU A 1 169 ? 34.819 23.497 -61.855 1.00 49.97 169 LEU A CA 1
ATOM 1308 C C . LEU A 1 169 ? 33.944 24.759 -61.913 1.00 49.97 169 LEU A C 1
ATOM 1310 O O . LEU A 1 169 ? 33.556 25.184 -62.998 1.00 49.97 169 LEU A O 1
ATOM 1314 N N . SER A 1 170 ? 33.725 25.429 -60.779 1.00 51.12 170 SER A N 1
ATOM 1315 C CA . SER A 1 170 ? 33.318 26.841 -60.772 1.00 51.12 170 SER A CA 1
ATOM 1316 C C . SER A 1 170 ? 34.480 27.740 -60.322 1.00 51.12 170 SER A C 1
ATOM 1318 O O . SER A 1 170 ? 34.489 28.193 -59.173 1.00 51.12 170 SER A O 1
ATOM 1320 N N . PRO A 1 171 ? 35.470 28.045 -61.186 1.00 47.47 171 PRO A N 1
ATOM 1321 C CA . PRO A 1 171 ? 36.205 29.286 -61.023 1.00 47.47 171 PRO A CA 1
ATOM 1322 C C . PRO A 1 171 ? 35.200 30.416 -61.253 1.00 47.47 171 PRO A C 1
ATOM 1324 O O . PRO A 1 171 ? 34.586 30.500 -62.314 1.00 47.47 171 PRO A O 1
ATOM 1327 N N . HIS A 1 172 ? 34.994 31.232 -60.223 1.00 43.16 172 HIS A N 1
ATOM 1328 C CA . HIS A 1 172 ? 34.234 32.470 -60.292 1.00 43.16 172 HIS A CA 1
ATOM 1329 C C . HIS A 1 172 ? 34.500 33.208 -61.610 1.00 43.16 172 HIS A C 1
ATOM 1331 O O . HIS A 1 172 ? 35.610 33.678 -61.862 1.00 43.16 172 HIS A O 1
ATOM 1337 N N . SER A 1 173 ? 33.457 33.308 -62.430 1.00 44.91 173 SER A N 1
ATOM 1338 C CA . SER A 1 173 ? 33.299 34.377 -63.403 1.00 44.91 173 SER A CA 1
ATOM 1339 C C . SER A 1 173 ? 33.401 35.713 -62.662 1.00 44.91 173 SER A C 1
ATOM 1341 O O . SER A 1 173 ? 32.733 35.899 -61.641 1.00 44.91 173 SER A O 1
ATOM 1343 N N . LEU A 1 174 ? 34.281 36.579 -63.169 1.00 39.34 174 LEU A N 1
ATOM 1344 C CA . LEU A 1 174 ? 34.350 38.016 -62.885 1.00 39.34 174 LEU A CA 1
ATOM 1345 C C . LEU A 1 174 ? 32.997 38.704 -63.099 1.00 39.34 174 LEU A C 1
ATOM 1347 O O . LEU A 1 174 ? 32.273 38.284 -64.032 1.00 39.34 174 LEU A O 1
#

pLDDT: mean 77.78, std 22.02, range [35.84, 98.19]

Secondary structure (DSSP, 8-state):
---------PPPPPPTTS--S-------PPP-----------PPP-PPP--HHHHHHHHHHHHHHHHHHHHHHHHHHHHHHHHHHHHHHHHHHHHHHHHHHHHHHHHHHHHHHHHHHHHHHHHHHHHHHHHHHHTT-----S--TT--HHHHHHHHHHHHHHHHHHHTT-----

Sequence (174 aa):
MRGSLAVGRTWPSRPAQAQTKMDQYTIPTPAADYTAGAAGSSPRPSVPEPDLSAILKAIHDSREAVEHKVDELRIELSLIQQNLQGVTGRVIEAETLISTTEVELATLQKQILKLMSSVTALHERAEDAKNRARLNNLRLVGLPENLDDPDLAVTLKRWFHTWVTSEKLSPHSL

Foldseek 3Di:
DDDDDDDDDDDPDDPPDPDPDDPDDDDDDDDDDDDDDDDDDDDDPPDPDPDVVNVVVVVVVVVVVVVVVVVVVVVVVVVVVVVVVVVVVVVVVVVVVVVVVVVVVVVVVVVVVVVVVVVVVVVVVVVVVVCVVCVPPDDDPPDDPPDDPVCPVVVVVVVVVCVVVVVVPDPDDD